Protein AF-A0A8B2YVX2-F1 (afdb_monomer_lite)

Organism: Bacteroides uniformis (NCBI:txid820)

Structure (mmCIF, N/CA/C/O backbone):
data_AF-A0A8B2YVX2-F1
#
_entry.id   AF-A0A8B2YVX2-F1
#
loop_
_atom_site.group_PDB
_atom_site.id
_atom_site.type_symbol
_atom_site.label_atom_id
_atom_site.label_alt_id
_atom_site.label_comp_id
_atom_site.label_asym_id
_atom_site.label_entity_id
_atom_site.label_seq_id
_atom_site.pdbx_PDB_ins_code
_atom_site.Cartn_x
_atom_site.Cartn_y
_atom_site.Cartn_z
_atom_site.occupancy
_atom_site.B_iso_or_equiv
_atom_site.auth_seq_id
_atom_site.auth_comp_id
_atom_site.auth_asym_id
_atom_site.auth_atom_id
_atom_site.pdbx_PDB_model_num
ATOM 1 N N . SER A 1 1 ? 2.401 5.104 -3.592 1.00 94.62 1 SER A N 1
ATOM 2 C CA . SER A 1 1 ? 2.484 5.106 -2.119 1.00 94.62 1 SER A CA 1
ATOM 3 C C . SER A 1 1 ? 1.117 5.117 -1.462 1.00 94.62 1 SER A C 1
ATOM 5 O O . SER A 1 1 ? 0.145 5.555 -2.074 1.00 94.62 1 SER A O 1
ATOM 7 N N . ALA A 1 2 ? 1.024 4.663 -0.217 1.00 94.94 2 ALA A N 1
ATOM 8 C CA . ALA A 1 2 ? -0.198 4.683 0.572 1.00 94.94 2 ALA A CA 1
ATOM 9 C C . ALA A 1 2 ? 0.094 4.821 2.075 1.00 94.94 2 ALA A C 1
ATOM 11 O O . ALA A 1 2 ? 1.188 4.497 2.520 1.00 94.94 2 ALA A O 1
ATOM 12 N N . ASP A 1 3 ? -0.878 5.310 2.841 1.00 94.19 3 ASP A N 1
ATOM 13 C CA . ASP A 1 3 ? -0.746 5.562 4.281 1.00 94.19 3 ASP A CA 1
ATOM 14 C C . ASP A 1 3 ? -2.041 5.191 5.018 1.00 94.19 3 ASP A C 1
ATOM 16 O O . ASP A 1 3 ? -3.136 5.654 4.658 1.00 94.19 3 ASP A O 1
ATOM 20 N N . ILE A 1 4 ? -1.923 4.309 6.014 1.00 93.88 4 ILE A N 1
ATOM 21 C CA . ILE A 1 4 ? -3.055 3.793 6.790 1.00 93.88 4 ILE A CA 1
ATOM 22 C C . ILE A 1 4 ? -3.574 4.890 7.724 1.00 93.88 4 ILE A C 1
ATOM 24 O O . ILE A 1 4 ? -2.886 5.372 8.621 1.00 93.88 4 ILE A O 1
ATOM 28 N N . VAL A 1 5 ? -4.841 5.264 7.548 1.00 91.56 5 VAL A N 1
ATOM 29 C CA . VAL A 1 5 ? -5.427 6.396 8.267 1.00 91.56 5 VAL A CA 1
ATOM 30 C C . VAL A 1 5 ? -5.664 6.029 9.727 1.00 91.56 5 VAL A C 1
ATOM 32 O O . VAL A 1 5 ? -6.432 5.119 10.024 1.00 91.56 5 VAL A O 1
ATOM 35 N N . SER A 1 6 ? -5.077 6.803 10.644 1.00 88.81 6 SER A N 1
ATOM 36 C CA . SER A 1 6 ? -5.226 6.600 12.093 1.00 88.81 6 SER A CA 1
ATOM 37 C C . SER A 1 6 ? -4.774 5.207 12.560 1.00 88.81 6 SER A C 1
ATOM 39 O O . SER A 1 6 ? -5.364 4.645 13.479 1.00 88.81 6 SER A O 1
ATOM 41 N N . SER A 1 7 ? -3.706 4.671 11.965 1.00 86.88 7 SER A N 1
ATOM 42 C CA . SER A 1 7 ? -3.047 3.414 12.358 1.00 86.88 7 SER A CA 1
ATOM 43 C C . SER A 1 7 ? -2.780 3.310 13.870 1.00 86.88 7 SER A C 1
ATOM 45 O O . SER A 1 7 ? -3.077 2.292 14.484 1.00 86.88 7 SER A O 1
ATOM 47 N N . THR A 1 8 ? -2.333 4.399 14.502 1.00 89.00 8 THR A N 1
ATOM 48 C CA . THR A 1 8 ? -2.037 4.483 15.946 1.00 89.00 8 THR A CA 1
ATOM 49 C C . THR A 1 8 ? -3.258 4.366 16.861 1.00 89.00 8 THR A C 1
ATOM 51 O O . THR A 1 8 ? -3.110 4.246 18.075 1.00 89.00 8 THR A O 1
ATOM 54 N N . SER A 1 9 ? -4.471 4.422 16.305 1.00 89.50 9 SER A N 1
ATOM 55 C CA . SER A 1 9 ? -5.713 4.213 17.058 1.00 89.50 9 SER A CA 1
ATOM 56 C C . SER A 1 9 ? -6.124 2.743 17.165 1.00 89.50 9 SER A C 1
ATOM 58 O O . SER A 1 9 ? -7.035 2.435 17.935 1.00 89.50 9 SER A O 1
ATOM 60 N N . LEU A 1 10 ? -5.466 1.859 16.408 1.00 90.62 10 LEU A N 1
ATOM 61 C CA . LEU A 1 10 ? -5.677 0.418 16.461 1.00 90.62 10 LEU A CA 1
ATOM 62 C C . LEU A 1 10 ? -5.016 -0.170 17.711 1.00 90.62 10 LEU A C 1
ATOM 64 O O . LEU A 1 10 ? -3.957 0.281 18.152 1.00 90.62 10 LEU A O 1
ATOM 68 N N . SER A 1 11 ? -5.627 -1.211 18.269 1.00 92.38 11 SER A N 1
ATOM 69 C CA . SER A 1 11 ? -4.977 -2.025 19.298 1.00 92.38 11 SER A CA 1
ATOM 70 C C . SER A 1 11 ? -3.761 -2.772 18.736 1.00 92.38 11 SER A C 1
ATOM 72 O O . SER A 1 11 ? -3.588 -2.910 17.520 1.00 92.38 11 SER A O 1
ATOM 74 N N . VAL A 1 12 ? -2.918 -3.296 19.629 1.00 92.56 12 VAL A N 1
ATOM 75 C CA . VAL A 1 12 ? -1.760 -4.122 19.249 1.00 92.56 12 VAL A CA 1
ATOM 76 C C . VAL A 1 12 ? -2.212 -5.336 18.427 1.00 92.56 12 VAL A C 1
ATOM 78 O O . VAL A 1 12 ? -1.686 -5.569 17.340 1.00 92.56 12 VAL A O 1
ATOM 81 N N . ASP A 1 13 ? -3.253 -6.041 18.878 1.00 94.00 13 ASP A N 1
ATOM 82 C CA . ASP A 1 13 ? -3.792 -7.218 18.186 1.00 94.00 13 ASP A CA 1
ATOM 83 C C . ASP A 1 13 ? -4.399 -6.876 16.817 1.00 94.00 13 ASP A C 1
ATOM 85 O O . ASP A 1 13 ? -4.251 -7.625 15.849 1.00 94.00 13 ASP A O 1
ATOM 89 N N . GLU A 1 14 ? -5.090 -5.740 16.693 1.00 94.44 14 GLU A N 1
ATOM 90 C CA . GLU A 1 14 ? -5.595 -5.254 15.401 1.00 94.44 14 GLU A CA 1
ATOM 91 C C . GLU A 1 14 ? -4.457 -4.880 14.454 1.00 94.44 14 GLU A C 1
ATOM 93 O O . GLU A 1 14 ? -4.517 -5.226 13.277 1.00 94.44 14 GLU A O 1
ATOM 98 N N . THR A 1 15 ? -3.402 -4.246 14.964 1.00 93.62 15 THR A N 1
ATOM 99 C CA . THR A 1 15 ? -2.220 -3.874 14.175 1.00 93.62 15 THR A CA 1
ATOM 100 C C . THR A 1 15 ? -1.513 -5.112 13.622 1.00 93.62 15 THR A C 1
ATOM 102 O O . THR A 1 15 ? -1.212 -5.170 12.428 1.00 93.62 15 THR A O 1
ATOM 105 N N . ILE A 1 16 ? -1.302 -6.135 14.458 1.00 94.25 16 ILE A N 1
ATOM 106 C CA . ILE A 1 16 ? -0.678 -7.402 14.048 1.00 94.25 16 ILE A CA 1
ATOM 107 C C . ILE A 1 16 ? -1.534 -8.109 12.991 1.00 94.25 16 ILE A C 1
ATOM 109 O O . ILE A 1 16 ? -1.019 -8.497 11.941 1.00 94.25 16 ILE A O 1
ATOM 113 N N . ARG A 1 17 ? -2.849 -8.229 13.219 1.00 96.19 17 ARG A N 1
ATOM 114 C CA . ARG A 1 17 ? -3.771 -8.869 12.264 1.00 96.19 17 ARG A CA 1
ATOM 115 C C . ARG A 1 17 ? -3.874 -8.107 10.944 1.00 96.19 17 ARG A C 1
ATOM 117 O O . ARG A 1 17 ? -3.948 -8.730 9.886 1.00 96.19 17 ARG A O 1
ATOM 124 N N . LEU A 1 18 ? -3.868 -6.773 10.984 1.00 95.50 18 LEU A N 1
ATOM 125 C CA . LEU A 1 18 ? -3.887 -5.949 9.777 1.00 95.50 18 LEU A CA 1
ATOM 126 C C . LEU A 1 18 ? -2.605 -6.146 8.963 1.00 95.50 18 LEU A C 1
ATOM 128 O O . LEU A 1 18 ? -2.688 -6.352 7.754 1.00 95.50 18 LEU A O 1
ATOM 132 N N . LYS A 1 19 ? -1.440 -6.159 9.621 1.00 95.38 19 LYS A N 1
ATOM 133 C CA . LYS A 1 19 ? -0.154 -6.448 8.975 1.00 95.38 19 LYS A CA 1
ATOM 134 C C . LYS A 1 19 ? -0.162 -7.818 8.290 1.00 95.38 19 LYS A C 1
ATOM 136 O O . LYS A 1 19 ? 0.101 -7.892 7.094 1.00 95.38 19 LYS A O 1
ATOM 141 N N . GLN A 1 20 ? -0.564 -8.873 9.000 1.00 96.00 20 GLN A N 1
ATOM 142 C CA . GLN A 1 20 ? -0.670 -10.227 8.435 1.00 96.00 20 GLN A CA 1
ATOM 143 C C . GLN A 1 20 ? -1.617 -10.280 7.227 1.00 96.00 20 GLN A C 1
ATOM 145 O O . GLN A 1 20 ? -1.332 -10.937 6.227 1.00 96.00 20 GLN A O 1
ATOM 150 N N . ARG A 1 21 ? -2.741 -9.555 7.285 1.00 96.75 21 ARG A N 1
ATOM 151 C CA . ARG A 1 21 ? -3.693 -9.464 6.170 1.00 96.75 21 ARG A CA 1
ATOM 152 C C . ARG A 1 21 ? -3.098 -8.752 4.951 1.00 96.75 21 ARG A C 1
ATOM 154 O O . ARG A 1 21 ? -3.365 -9.168 3.824 1.00 96.75 21 ARG A O 1
ATOM 161 N N . ILE A 1 22 ? -2.312 -7.696 5.159 1.00 97.06 22 ILE A N 1
ATOM 162 C CA . ILE A 1 22 ? -1.608 -6.979 4.085 1.00 97.06 22 ILE A CA 1
ATOM 163 C C . ILE A 1 22 ? -0.533 -7.877 3.461 1.00 97.06 22 ILE A C 1
ATOM 165 O O . ILE A 1 22 ? -0.466 -7.971 2.238 1.00 97.06 22 ILE A O 1
ATOM 169 N N . GLU A 1 23 ? 0.250 -8.589 4.272 1.00 96.50 23 GLU A N 1
ATOM 170 C CA . GLU A 1 23 ? 1.270 -9.537 3.801 1.00 96.50 23 GLU A CA 1
ATOM 171 C C . GLU A 1 23 ? 0.649 -10.672 2.973 1.00 96.50 23 GLU A C 1
ATOM 173 O O . GLU A 1 23 ? 1.109 -10.957 1.864 1.00 96.50 23 GLU A O 1
ATOM 178 N N . ALA A 1 24 ? -0.456 -11.258 3.448 1.00 97.81 24 ALA A N 1
ATOM 179 C CA . ALA A 1 24 ? -1.204 -12.269 2.703 1.00 97.81 24 ALA A CA 1
ATOM 180 C C . ALA A 1 24 ? -1.748 -11.723 1.371 1.00 97.81 24 ALA A C 1
ATOM 182 O O . ALA A 1 24 ? -1.694 -12.406 0.345 1.00 97.81 24 ALA A O 1
ATOM 183 N N . LEU A 1 25 ? -2.233 -10.475 1.359 1.00 98.12 25 LEU A N 1
ATOM 184 C CA . LEU A 1 25 ? -2.662 -9.821 0.126 1.00 98.12 25 LEU A CA 1
ATOM 185 C C . LEU A 1 25 ? -1.490 -9.620 -0.842 1.00 98.12 25 LEU A C 1
ATOM 187 O O . LEU A 1 25 ? -1.648 -9.868 -2.035 1.00 98.12 25 LEU A O 1
ATOM 191 N N . PHE A 1 26 ? -0.330 -9.172 -0.361 1.00 97.62 26 PHE A N 1
ATOM 192 C CA . PHE A 1 26 ? 0.842 -8.968 -1.211 1.00 97.62 26 PHE A CA 1
ATOM 193 C C . PHE A 1 26 ? 1.331 -10.274 -1.829 1.00 97.62 26 PHE A C 1
ATOM 195 O O . PHE A 1 26 ? 1.626 -10.286 -3.023 1.00 97.62 26 PHE A O 1
ATOM 202 N N . ALA A 1 27 ? 1.334 -11.375 -1.074 1.00 97.62 27 ALA A N 1
ATOM 203 C CA . ALA A 1 27 ? 1.642 -12.697 -1.614 1.00 97.62 27 ALA A CA 1
ATOM 204 C C . ALA A 1 27 ? 0.658 -13.096 -2.729 1.00 97.62 27 ALA A C 1
ATOM 206 O O . ALA A 1 27 ? 1.081 -13.479 -3.819 1.00 97.62 27 ALA A O 1
ATOM 207 N N . LEU A 1 28 ? -0.650 -12.915 -2.509 1.00 98.00 28 LEU A N 1
ATOM 208 C CA . LEU A 1 28 ? -1.677 -13.204 -3.516 1.00 98.00 28 LEU A CA 1
ATOM 209 C C . LEU A 1 28 ? -1.517 -12.343 -4.780 1.00 98.00 28 LEU A C 1
ATOM 211 O O . LEU A 1 28 ? -1.633 -12.839 -5.904 1.00 98.00 28 LEU A O 1
ATOM 215 N N . LEU A 1 29 ? -1.256 -11.045 -4.603 1.00 97.62 29 LEU A N 1
ATOM 216 C CA . LEU A 1 29 ? -1.015 -10.123 -5.708 1.00 97.62 29 LEU A CA 1
ATOM 217 C C . LEU A 1 29 ? 0.248 -10.504 -6.477 1.00 97.62 29 LEU A C 1
ATOM 219 O O . LEU A 1 29 ? 0.204 -10.485 -7.701 1.00 97.62 29 LEU A O 1
ATOM 223 N N . LYS A 1 30 ? 1.320 -10.919 -5.793 1.00 96.56 30 LYS A N 1
ATOM 224 C CA . LYS A 1 30 ? 2.557 -11.394 -6.425 1.00 96.56 30 LYS A CA 1
ATOM 225 C C . LYS A 1 30 ? 2.327 -12.639 -7.278 1.00 96.56 30 LYS A C 1
ATOM 227 O O . LYS A 1 30 ? 2.845 -12.718 -8.387 1.00 96.56 30 LYS A O 1
ATOM 232 N N . THR A 1 31 ? 1.527 -13.590 -6.794 1.00 97.19 31 THR A N 1
ATOM 233 C CA . THR A 1 31 ? 1.170 -14.793 -7.563 1.00 97.19 31 THR A CA 1
ATOM 234 C C . THR A 1 31 ? 0.384 -14.445 -8.827 1.00 97.19 31 THR A C 1
ATOM 236 O O . THR A 1 31 ? 0.622 -15.031 -9.879 1.00 97.19 31 THR A O 1
ATOM 239 N N . LYS A 1 32 ? -0.554 -13.492 -8.744 1.00 96.75 32 LYS A N 1
ATOM 240 C CA . LYS A 1 32 ? -1.411 -13.107 -9.877 1.00 96.75 32 LYS A CA 1
ATOM 241 C C . LYS A 1 32 ? -0.744 -12.128 -10.849 1.00 96.75 32 LYS A C 1
ATOM 243 O O . LYS A 1 32 ? -1.053 -12.144 -12.037 1.00 96.75 32 LYS A O 1
ATOM 248 N N . TYR A 1 33 ? 0.137 -11.276 -10.340 1.00 96.62 33 TYR A N 1
ATOM 249 C CA . TYR A 1 33 ? 0.857 -10.241 -11.072 1.00 96.62 33 TYR A CA 1
ATOM 250 C C . TYR A 1 33 ? 2.348 -10.369 -10.724 1.00 96.62 33 TYR A C 1
ATOM 252 O O . TYR A 1 33 ? 2.806 -9.769 -9.751 1.00 96.62 33 TYR A O 1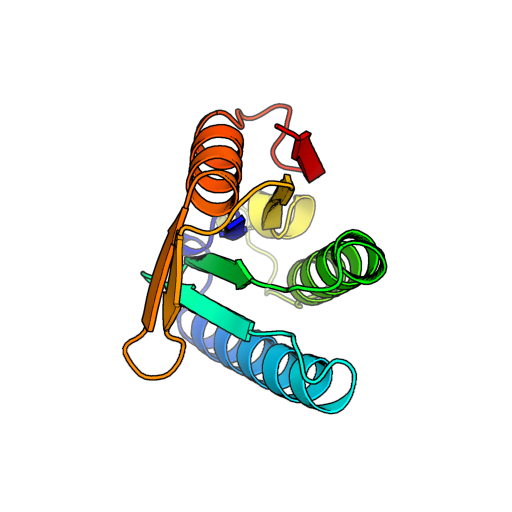
ATOM 260 N N . PRO A 1 34 ? 3.118 -11.171 -11.482 1.00 94.50 34 PRO A N 1
ATOM 261 C CA . PRO A 1 34 ? 4.517 -11.453 -11.156 1.00 94.50 34 PRO A CA 1
ATOM 262 C C . PRO A 1 34 ? 5.424 -10.217 -11.098 1.00 94.50 34 PRO A C 1
ATOM 264 O O . PRO A 1 34 ? 6.458 -10.261 -10.437 1.00 94.50 34 PRO A O 1
ATOM 267 N N . ASP A 1 35 ? 5.050 -9.105 -11.735 1.00 94.62 35 ASP A N 1
ATOM 268 C CA . ASP A 1 35 ? 5.770 -7.825 -11.694 1.00 94.62 35 ASP A CA 1
ATOM 269 C C . ASP A 1 35 ? 5.386 -6.935 -10.497 1.00 94.62 35 ASP A C 1
ATOM 271 O O . ASP A 1 35 ? 5.981 -5.876 -10.306 1.00 94.62 35 ASP A O 1
ATOM 275 N N . PHE A 1 36 ? 4.417 -7.350 -9.676 1.00 96.88 36 PHE A N 1
ATOM 276 C CA . PHE A 1 36 ? 4.051 -6.646 -8.453 1.00 96.88 36 PHE A CA 1
ATOM 277 C C . PHE A 1 36 ? 5.116 -6.804 -7.373 1.00 96.88 36 PHE A C 1
ATOM 279 O O . PHE A 1 36 ? 5.590 -7.907 -7.093 1.00 96.88 36 PHE A O 1
ATOM 286 N N . TYR A 1 37 ? 5.438 -5.696 -6.713 1.00 96.56 37 TYR A N 1
ATOM 287 C CA . TYR A 1 37 ? 6.174 -5.680 -5.459 1.00 96.56 37 TYR A CA 1
ATOM 288 C C . TYR A 1 37 ? 5.517 -4.686 -4.512 1.00 96.56 37 TYR A C 1
ATOM 290 O O . TYR A 1 37 ? 5.195 -3.566 -4.903 1.00 96.56 37 TYR A O 1
ATOM 298 N N . GLY A 1 38 ? 5.324 -5.096 -3.263 1.00 95.94 38 GLY A N 1
ATOM 299 C CA . GLY A 1 38 ? 4.731 -4.279 -2.214 1.00 95.94 38 GLY A CA 1
ATOM 300 C C . GLY A 1 38 ? 5.502 -4.446 -0.915 1.00 95.94 38 GLY A C 1
ATOM 301 O O . GLY A 1 38 ? 5.973 -5.540 -0.608 1.00 95.94 38 GLY A O 1
ATOM 302 N N . ARG A 1 39 ? 5.635 -3.363 -0.152 1.00 94.62 39 ARG A N 1
ATOM 303 C CA . ARG A 1 39 ? 6.258 -3.365 1.173 1.00 94.62 39 ARG A CA 1
ATOM 304 C C . ARG A 1 39 ? 5.543 -2.406 2.109 1.00 94.62 39 ARG A C 1
ATOM 306 O O . ARG A 1 39 ? 5.035 -1.371 1.681 1.00 94.62 39 ARG A O 1
ATOM 313 N N . GLN A 1 40 ? 5.549 -2.747 3.390 1.00 93.81 40 GLN A N 1
ATOM 314 C CA . GLN A 1 40 ? 5.107 -1.865 4.461 1.00 93.81 40 GLN A CA 1
ATOM 315 C C . GLN A 1 40 ? 6.336 -1.308 5.185 1.00 93.81 40 GLN A C 1
ATOM 317 O O . GLN A 1 40 ? 7.251 -2.050 5.538 1.00 93.81 40 GLN A O 1
ATOM 322 N N . ILE A 1 41 ? 6.364 0.003 5.391 1.00 90.19 41 ILE A N 1
ATOM 323 C CA . ILE A 1 41 ? 7.471 0.773 5.956 1.00 90.19 41 ILE A CA 1
ATOM 324 C C . ILE A 1 41 ? 6.940 1.516 7.178 1.00 90.19 41 ILE A C 1
ATOM 326 O O . ILE A 1 41 ? 5.843 2.062 7.142 1.00 90.19 41 ILE A O 1
ATOM 330 N N . LYS A 1 42 ? 7.709 1.544 8.272 1.00 83.81 42 LYS A N 1
ATOM 331 C CA . LYS A 1 42 ? 7.378 2.293 9.506 1.00 83.81 42 LYS A CA 1
ATOM 332 C C . LYS A 1 42 ? 6.009 1.966 10.142 1.00 83.81 42 LYS A C 1
ATOM 334 O O . LYS A 1 42 ? 5.593 2.651 11.064 1.00 83.81 42 LYS A O 1
ATOM 339 N N . GLY A 1 43 ? 5.357 0.878 9.728 1.00 82.00 43 GLY A N 1
ATOM 340 C CA . GLY A 1 43 ? 4.144 0.337 10.350 1.00 82.00 43 GLY A CA 1
ATOM 341 C C . GLY A 1 43 ? 2.826 0.757 9.696 1.00 82.00 43 GLY A C 1
ATOM 342 O O . GLY A 1 43 ? 1.873 -0.012 9.745 1.00 82.00 43 GLY A O 1
ATOM 343 N N . ASP A 1 44 ? 2.752 1.899 9.022 1.00 89.19 44 ASP A N 1
ATOM 344 C CA . ASP A 1 44 ? 1.516 2.410 8.406 1.00 89.19 44 ASP A CA 1
ATOM 345 C C . ASP A 1 44 ? 1.675 2.885 6.962 1.00 89.19 44 ASP A C 1
ATOM 347 O O . ASP A 1 44 ? 0.687 2.956 6.226 1.00 89.19 44 ASP A O 1
ATOM 351 N N . TYR A 1 45 ? 2.909 3.127 6.535 1.00 94.38 45 TYR A N 1
ATOM 352 C CA . TYR A 1 45 ? 3.220 3.516 5.175 1.00 94.38 45 TYR A CA 1
ATOM 353 C C . TYR A 1 45 ? 3.406 2.286 4.287 1.00 94.38 45 TYR A C 1
ATOM 355 O O . TYR A 1 45 ? 4.056 1.310 4.660 1.00 94.38 45 TYR A O 1
ATOM 363 N N . ILE A 1 46 ? 2.839 2.320 3.090 1.00 95.81 46 ILE A N 1
ATOM 364 C CA . ILE A 1 46 ? 2.909 1.242 2.109 1.00 95.81 46 ILE A CA 1
ATOM 365 C C . ILE A 1 46 ? 3.468 1.798 0.806 1.00 95.81 46 ILE A C 1
ATOM 367 O O . ILE A 1 46 ? 2.993 2.800 0.266 1.00 95.81 46 ILE A O 1
ATOM 371 N N . GLU A 1 47 ? 4.435 1.087 0.244 1.00 96.19 47 GLU A N 1
ATOM 372 C CA . GLU A 1 47 ? 4.930 1.336 -1.101 1.00 96.19 47 GLU A CA 1
ATOM 373 C C . GLU A 1 47 ? 4.690 0.119 -1.972 1.00 96.19 47 GLU A C 1
ATOM 375 O O . GLU A 1 47 ? 4.834 -1.023 -1.533 1.00 96.19 47 GLU A O 1
ATOM 380 N N . CYS A 1 48 ? 4.335 0.369 -3.225 1.00 96.25 48 CYS A N 1
ATOM 381 C CA . CYS A 1 48 ? 4.236 -0.666 -4.235 1.00 96.25 48 CYS A CA 1
ATOM 382 C C . CYS A 1 48 ? 4.849 -0.154 -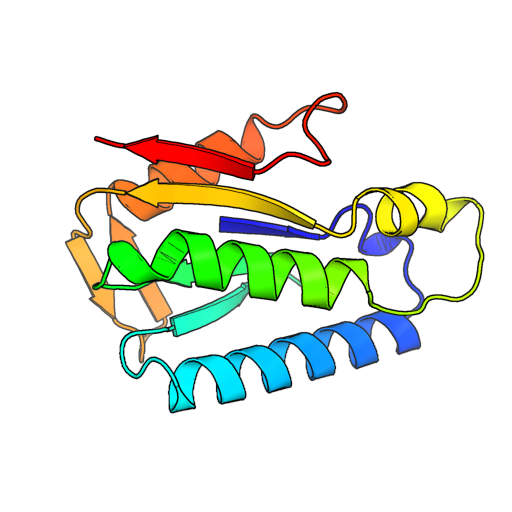5.534 1.00 96.25 48 CYS A C 1
ATOM 384 O O . CYS A 1 48 ? 4.717 1.032 -5.845 1.00 96.25 48 CYS A O 1
ATOM 386 N N . VAL A 1 49 ? 5.470 -1.053 -6.290 1.00 95.62 49 VAL A N 1
ATOM 387 C CA . VAL A 1 49 ? 6.025 -0.784 -7.616 1.00 95.62 49 VAL A CA 1
ATOM 388 C C . VAL A 1 49 ? 5.599 -1.888 -8.578 1.00 95.62 49 VAL A C 1
ATOM 390 O O . VAL A 1 49 ? 5.469 -3.053 -8.197 1.00 95.62 49 VAL A O 1
ATOM 393 N N . MET A 1 50 ? 5.330 -1.488 -9.818 1.00 94.81 50 MET A N 1
ATOM 394 C CA . MET A 1 50 ? 4.928 -2.356 -10.920 1.00 94.81 50 MET A CA 1
ATOM 395 C C . MET A 1 50 ? 5.432 -1.782 -12.233 1.00 94.81 50 MET A C 1
ATOM 397 O O . MET A 1 50 ? 5.514 -0.562 -12.375 1.00 94.81 50 MET A O 1
ATOM 401 N N . GLN A 1 51 ? 5.706 -2.655 -13.199 1.00 91.50 51 GLN A N 1
ATOM 402 C CA . GLN A 1 51 ? 6.070 -2.233 -14.551 1.00 91.50 51 GLN A CA 1
ATOM 403 C C . GLN A 1 51 ? 4.824 -2.078 -15.429 1.00 91.50 51 GLN A C 1
ATOM 405 O O . GLN A 1 51 ? 4.728 -1.145 -16.224 1.00 91.50 51 GLN A O 1
ATOM 410 N N . ASN A 1 52 ? 3.833 -2.960 -15.266 1.00 92.38 52 ASN A N 1
ATOM 411 C CA . ASN A 1 52 ? 2.612 -2.907 -16.055 1.00 92.38 52 ASN A CA 1
ATOM 412 C C . ASN A 1 52 ? 1.597 -1.905 -15.478 1.00 92.38 52 ASN A C 1
ATOM 414 O O . ASN A 1 52 ? 0.774 -2.236 -14.617 1.00 92.38 52 ASN A O 1
ATOM 418 N N . VAL A 1 53 ? 1.614 -0.688 -16.025 1.00 90.00 53 VAL A N 1
ATOM 419 C CA . VAL A 1 53 ? 0.729 0.424 -15.637 1.00 90.00 53 VAL A CA 1
ATOM 420 C C . VAL A 1 53 ? -0.761 0.062 -15.735 1.00 90.00 53 VAL A C 1
ATOM 422 O O . VAL A 1 53 ? -1.548 0.490 -14.888 1.00 90.00 53 VAL A O 1
ATOM 425 N N . SER A 1 54 ? -1.167 -0.779 -16.695 1.00 91.62 54 SER A N 1
ATOM 426 C CA . SER A 1 54 ? -2.577 -1.149 -16.902 1.00 91.62 54 SER A CA 1
ATOM 427 C C . SER A 1 54 ? -3.202 -1.861 -15.696 1.00 91.62 54 SER A C 1
ATOM 429 O O . SER A 1 54 ? -4.418 -1.801 -15.507 1.00 91.62 54 SER A O 1
ATOM 431 N N . ASN A 1 55 ? -2.391 -2.505 -14.849 1.00 93.81 55 ASN A N 1
ATOM 432 C CA . ASN A 1 55 ? -2.868 -3.208 -13.655 1.00 93.81 55 ASN A CA 1
ATOM 433 C C . ASN A 1 55 ? -2.838 -2.350 -12.382 1.00 93.81 55 ASN A C 1
ATOM 435 O O . ASN A 1 55 ? -3.493 -2.703 -11.396 1.00 93.81 55 ASN A O 1
ATOM 439 N N . VAL A 1 56 ? -2.128 -1.218 -12.391 1.00 93.19 56 VAL A N 1
ATOM 440 C CA . VAL A 1 56 ? -1.821 -0.440 -11.181 1.00 93.19 56 VAL A CA 1
ATOM 441 C C . VAL A 1 56 ? -3.088 0.081 -10.506 1.00 93.19 56 VAL A C 1
ATOM 443 O O . VAL A 1 56 ? -3.252 -0.077 -9.297 1.00 93.19 56 VAL A O 1
ATOM 446 N N . PHE A 1 57 ? -4.035 0.624 -11.275 1.00 94.06 57 PHE A N 1
ATOM 447 C CA . PHE A 1 57 ? -5.293 1.130 -10.716 1.00 94.06 57 PHE A CA 1
ATOM 448 C C . PHE A 1 57 ? -6.140 0.015 -10.086 1.00 94.06 57 PHE A C 1
ATOM 450 O O . PHE A 1 57 ? -6.661 0.167 -8.980 1.00 94.06 57 PHE A O 1
ATOM 457 N N . ARG A 1 58 ? -6.226 -1.147 -10.748 1.00 95.12 58 ARG A N 1
ATOM 458 C CA . ARG A 1 58 ? -6.946 -2.316 -10.221 1.00 95.12 58 ARG A CA 1
ATOM 459 C C . ARG A 1 58 ? -6.336 -2.786 -8.903 1.00 95.12 58 ARG A C 1
ATOM 461 O O . ARG A 1 58 ? -7.066 -3.048 -7.952 1.00 95.12 58 ARG A O 1
ATOM 468 N N . ILE A 1 59 ? -5.014 -2.890 -8.843 1.00 96.12 59 ILE A N 1
ATOM 469 C CA . ILE A 1 59 ? -4.307 -3.346 -7.644 1.00 96.12 59 ILE A CA 1
ATOM 470 C C . ILE A 1 59 ? -4.453 -2.337 -6.509 1.00 96.12 59 ILE A C 1
ATOM 472 O O . ILE A 1 59 ? -4.723 -2.732 -5.375 1.00 96.12 59 ILE A O 1
ATOM 476 N N . ALA A 1 60 ? -4.389 -1.042 -6.816 1.00 95.50 60 ALA A N 1
ATOM 477 C CA . ALA A 1 60 ? -4.628 0.003 -5.835 1.00 95.50 60 ALA A CA 1
ATOM 478 C C . ALA A 1 60 ? -6.033 -0.092 -5.214 1.00 95.50 60 ALA A C 1
ATOM 480 O O . ALA A 1 60 ? -6.167 -0.021 -3.993 1.00 95.50 60 ALA A O 1
ATOM 481 N N . LEU A 1 61 ? -7.072 -0.339 -6.022 1.00 95.50 61 LEU A N 1
ATOM 482 C CA . LEU A 1 61 ? -8.431 -0.568 -5.518 1.00 95.50 61 LEU A CA 1
ATOM 483 C C . LEU A 1 61 ? -8.532 -1.824 -4.649 1.00 95.50 61 LEU A C 1
ATOM 485 O O . LEU A 1 61 ? -9.179 -1.790 -3.605 1.00 95.50 61 LEU A O 1
ATOM 489 N N . VAL A 1 62 ? -7.877 -2.920 -5.041 1.00 96.88 62 VAL A N 1
ATOM 490 C CA . VAL A 1 62 ? -7.855 -4.156 -4.245 1.00 96.88 62 VAL A CA 1
ATOM 491 C C . VAL A 1 62 ? -7.210 -3.918 -2.875 1.00 96.88 62 VAL A C 1
ATOM 493 O O . VAL A 1 62 ? -7.786 -4.311 -1.860 1.00 96.88 62 VAL A O 1
ATOM 496 N N . ILE A 1 63 ? -6.061 -3.233 -2.826 1.00 96.25 63 ILE A N 1
ATOM 497 C CA . ILE A 1 63 ? -5.384 -2.874 -1.568 1.00 96.25 63 ILE A CA 1
ATOM 498 C C . ILE A 1 63 ? -6.289 -1.981 -0.717 1.00 96.25 63 ILE A C 1
ATOM 500 O O . ILE A 1 63 ? -6.521 -2.283 0.458 1.00 96.25 63 ILE A O 1
ATOM 504 N N . LYS A 1 64 ? -6.861 -0.930 -1.320 1.00 94.81 64 LYS A N 1
ATOM 505 C CA . LYS A 1 64 ? -7.777 -0.011 -0.637 1.00 94.81 64 LYS A CA 1
ATOM 506 C C . LYS A 1 64 ? -8.952 -0.758 -0.012 1.00 94.81 64 LYS A C 1
ATOM 508 O O . LYS A 1 64 ? -9.211 -0.590 1.177 1.00 94.81 64 LYS A O 1
ATOM 513 N N . SER A 1 65 ? -9.624 -1.613 -0.781 1.00 95.00 65 SER A N 1
ATOM 514 C CA . SER A 1 65 ? -10.771 -2.394 -0.313 1.00 95.00 65 SER A CA 1
ATOM 515 C C . SER A 1 65 ? -10.392 -3.420 0.755 1.00 95.00 65 SER A C 1
ATOM 517 O O . SER A 1 65 ? -11.150 -3.615 1.706 1.00 95.00 65 SER A O 1
ATOM 519 N N . CYS A 1 66 ? -9.223 -4.057 0.653 1.00 95.94 66 CYS A N 1
ATOM 520 C CA . CYS A 1 66 ? -8.764 -5.022 1.653 1.00 95.94 66 CYS A CA 1
ATOM 521 C C . CYS A 1 66 ? -8.566 -4.371 3.028 1.00 95.94 66 CYS A C 1
ATOM 523 O O . CYS A 1 66 ? -9.054 -4.895 4.027 1.00 95.94 66 CYS A O 1
ATOM 525 N N . ILE A 1 67 ? -7.909 -3.210 3.067 1.00 94.50 67 ILE A N 1
ATOM 526 C CA . ILE A 1 67 ? -7.621 -2.492 4.315 1.00 94.50 67 ILE A CA 1
ATOM 527 C C . ILE A 1 67 ? -8.891 -1.843 4.867 1.00 94.50 67 ILE A C 1
ATOM 529 O O . ILE A 1 67 ? -9.182 -1.952 6.053 1.00 94.50 67 ILE A O 1
ATOM 533 N N . LYS A 1 68 ? -9.706 -1.233 4.001 1.00 92.88 68 LYS A N 1
ATOM 534 C CA . LYS A 1 68 ? -10.980 -0.609 4.382 1.00 92.88 68 LYS A CA 1
ATOM 535 C C . LYS A 1 68 ? -12.007 -1.608 4.936 1.00 92.88 68 LYS A C 1
ATOM 537 O O . LYS A 1 68 ? -12.826 -1.227 5.764 1.00 92.88 68 LYS A O 1
ATOM 542 N N . SER A 1 69 ? -11.982 -2.862 4.484 1.00 94.25 69 SER A N 1
ATOM 543 C CA . SER A 1 69 ? -12.857 -3.934 4.989 1.00 94.25 69 SER A CA 1
ATOM 544 C C . SER A 1 69 ? -12.279 -4.677 6.197 1.00 94.25 69 SER A C 1
ATOM 546 O O . SER A 1 69 ? -12.806 -5.721 6.589 1.00 94.25 69 SER A O 1
ATOM 548 N N . PHE A 1 70 ? -11.179 -4.194 6.779 1.00 94.56 70 PHE A N 1
ATOM 549 C CA . PHE A 1 70 ? -10.620 -4.792 7.981 1.00 94.56 70 PHE A CA 1
ATOM 550 C C . PHE A 1 70 ? -11.548 -4.542 9.181 1.00 94.56 70 PHE A C 1
ATOM 552 O O . PHE A 1 70 ? -11.825 -3.382 9.500 1.00 94.56 70 PHE A O 1
ATOM 559 N N . PRO A 1 71 ? -12.049 -5.602 9.843 1.00 91.44 71 PRO A N 1
ATOM 560 C CA . PRO A 1 71 ? -12.914 -5.441 10.998 1.00 91.44 71 PRO A CA 1
ATOM 561 C C . PRO A 1 71 ? -12.089 -4.953 12.188 1.00 91.44 71 PRO A C 1
ATOM 563 O O . PRO A 1 71 ? -11.061 -5.540 12.524 1.00 91.44 71 PRO A O 1
ATOM 566 N N . ILE A 1 72 ? -12.572 -3.902 12.841 1.00 89.81 72 ILE A N 1
ATOM 567 C CA . ILE A 1 72 ? -12.010 -3.409 14.096 1.00 89.81 72 ILE A CA 1
ATOM 568 C C . ILE A 1 72 ? -13.111 -3.310 15.142 1.00 89.81 72 ILE A C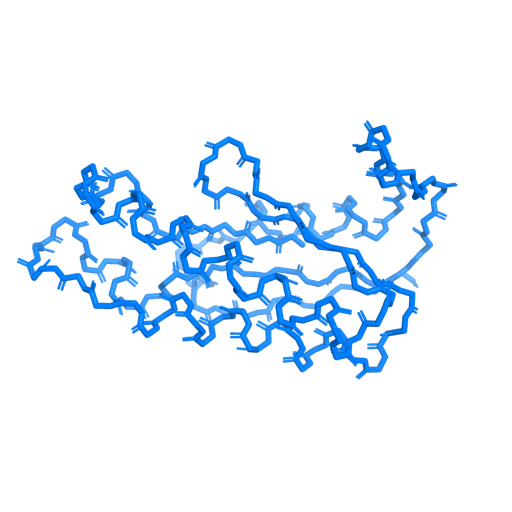 1
ATOM 570 O O . ILE A 1 72 ? -14.286 -3.137 14.807 1.00 89.81 72 ILE A O 1
ATOM 574 N N . THR A 1 73 ? -12.721 -3.373 16.406 1.00 86.38 73 THR A N 1
ATOM 575 C CA . THR A 1 73 ? -13.635 -3.123 17.518 1.00 86.38 73 THR A CA 1
ATOM 576 C C . THR A 1 73 ? -14.055 -1.656 17.488 1.00 86.38 73 THR A C 1
ATOM 578 O O . THR A 1 73 ? -13.210 -0.768 17.350 1.00 86.38 73 THR A O 1
ATOM 581 N N . GLU A 1 74 ? -15.356 -1.371 17.591 1.00 77.56 74 GLU A N 1
ATOM 582 C CA . GLU A 1 74 ? -15.829 0.011 17.558 1.00 77.56 74 GLU A CA 1
ATOM 583 C C . GLU A 1 74 ? -15.220 0.835 18.695 1.00 77.56 74 GLU A C 1
ATOM 585 O O . GLU A 1 74 ? -15.391 0.559 19.881 1.00 77.56 74 GLU A O 1
ATOM 590 N N . ASN A 1 75 ? -14.503 1.889 18.316 1.00 78.31 75 ASN A N 1
ATOM 591 C CA . ASN A 1 75 ? -13.917 2.844 19.239 1.00 78.31 75 ASN A CA 1
ATOM 592 C C . ASN A 1 75 ? -13.965 4.232 18.599 1.00 78.31 75 ASN A C 1
ATOM 594 O O . ASN A 1 75 ? -13.588 4.407 17.439 1.00 78.31 75 ASN A O 1
ATOM 598 N N . ARG A 1 76 ? -14.371 5.253 19.369 1.00 77.06 76 ARG A N 1
ATOM 599 C CA . ARG A 1 76 ? -14.392 6.654 18.910 1.00 77.06 76 ARG A CA 1
ATOM 600 C C . ARG A 1 76 ? -13.047 7.098 18.323 1.00 77.06 76 ARG A C 1
ATOM 602 O O . ARG A 1 76 ? -13.044 7.863 17.362 1.00 77.06 76 ARG A O 1
ATOM 609 N N . LYS A 1 77 ? -11.924 6.599 18.857 1.00 76.88 77 LYS A N 1
ATOM 610 C CA . LYS A 1 77 ? -10.570 6.915 18.367 1.00 76.88 77 LYS A CA 1
ATOM 611 C C . LYS A 1 77 ? -10.285 6.340 16.973 1.00 76.88 77 LYS A C 1
ATOM 613 O O . LYS A 1 77 ? -9.542 6.957 16.219 1.00 76.88 77 LYS A O 1
ATOM 618 N N . ALA A 1 78 ? -10.918 5.223 16.613 1.00 82.94 78 ALA A N 1
ATOM 619 C CA . ALA A 1 78 ? -10.689 4.513 15.356 1.00 82.94 78 ALA A CA 1
ATOM 620 C C . ALA A 1 78 ? -11.742 4.809 14.271 1.00 82.94 78 ALA A C 1
ATOM 622 O O . ALA A 1 78 ? -11.685 4.258 13.171 1.00 82.94 78 ALA A O 1
ATOM 623 N N . LYS A 1 79 ? -12.664 5.749 14.527 1.00 87.75 79 LYS A N 1
ATOM 624 C CA . LYS A 1 79 ? -13.691 6.181 13.564 1.00 87.75 79 LYS A CA 1
ATOM 625 C C . LYS A 1 79 ? -13.091 6.632 12.227 1.00 87.75 79 LYS A C 1
ATOM 627 O O . LYS A 1 79 ? -13.646 6.351 11.174 1.00 87.75 79 LYS A O 1
ATOM 632 N N . SER A 1 80 ? -11.935 7.295 12.245 1.00 88.38 80 SER A N 1
ATOM 633 C CA . SER A 1 80 ? -11.242 7.714 11.018 1.00 88.38 80 SER A CA 1
ATOM 634 C C . SER A 1 80 ? -10.731 6.529 10.196 1.00 88.38 80 SER A C 1
ATOM 636 O O . SER A 1 80 ? -10.890 6.536 8.975 1.00 88.38 80 SER A O 1
ATOM 638 N N . PHE A 1 81 ? -10.176 5.499 10.844 1.00 91.06 81 PHE A N 1
ATOM 639 C CA . PHE A 1 81 ? -9.808 4.254 10.166 1.00 91.06 81 PHE A CA 1
ATOM 640 C C . PHE A 1 81 ? -11.058 3.588 9.584 1.00 91.06 81 PHE A C 1
ATOM 642 O O . PHE A 1 81 ? -11.093 3.273 8.399 1.00 91.06 81 PHE A O 1
ATOM 649 N N . GLN A 1 82 ? -12.134 3.475 10.367 1.00 89.00 82 GLN A N 1
ATOM 650 C CA . GLN A 1 82 ? -13.393 2.903 9.883 1.00 89.00 82 GLN A CA 1
ATOM 651 C C . GLN A 1 82 ? -13.981 3.671 8.709 1.00 89.00 82 GLN A C 1
ATOM 653 O O . GLN A 1 82 ? -14.570 3.040 7.845 1.00 89.00 82 GLN A O 1
ATOM 658 N N . THR A 1 83 ? -13.839 4.997 8.637 1.00 89.44 83 THR A N 1
ATOM 659 C CA . THR A 1 83 ? -14.359 5.804 7.523 1.00 89.44 83 THR A CA 1
ATOM 660 C C . THR A 1 83 ? -13.468 5.723 6.287 1.00 89.44 83 THR A C 1
ATOM 662 O O . THR A 1 83 ? -13.987 5.551 5.184 1.00 89.44 83 THR A O 1
ATOM 665 N N . TYR A 1 84 ? -12.147 5.798 6.439 1.00 90.88 84 TYR A N 1
ATOM 666 C CA . TYR A 1 84 ? -11.235 5.978 5.303 1.00 90.88 84 TYR A CA 1
ATOM 667 C C . TYR A 1 84 ? -10.362 4.753 5.010 1.00 90.88 84 TYR A C 1
ATOM 669 O O . TYR A 1 84 ? -10.116 4.449 3.843 1.00 90.88 84 TYR A O 1
ATOM 677 N N . GLY A 1 85 ? -9.926 4.035 6.045 1.00 92.75 85 GLY A N 1
ATOM 678 C CA . GLY A 1 85 ? -9.022 2.885 5.988 1.00 92.75 85 GLY A CA 1
ATOM 679 C C . GLY A 1 85 ? -7.608 3.282 5.576 1.00 92.75 85 GLY A C 1
ATOM 680 O O . GLY A 1 85 ? -6.686 3.285 6.387 1.00 92.75 85 GLY A O 1
ATOM 681 N N . ILE A 1 86 ? -7.448 3.655 4.308 1.00 93.62 86 ILE A N 1
ATOM 682 C CA . ILE A 1 86 ? -6.167 4.009 3.702 1.00 93.62 86 ILE A CA 1
ATOM 683 C C . ILE A 1 86 ? -6.327 5.118 2.655 1.00 93.62 86 ILE A C 1
ATOM 685 O O . ILE A 1 86 ? -7.257 5.107 1.831 1.00 93.62 86 ILE A O 1
ATOM 689 N N . ARG A 1 87 ? -5.377 6.057 2.668 1.00 93.75 87 ARG A N 1
ATOM 690 C CA . ARG A 1 87 ? -5.182 7.061 1.613 1.00 93.75 87 ARG A CA 1
ATOM 691 C C . ARG A 1 87 ? -4.070 6.612 0.672 1.00 93.75 87 ARG A C 1
ATOM 693 O O . ARG A 1 87 ? -3.106 5.987 1.106 1.00 93.75 87 ARG A O 1
ATOM 700 N N . MET A 1 88 ? -4.226 6.876 -0.623 1.00 95.25 88 MET A N 1
ATOM 701 C CA . MET A 1 88 ? -3.363 6.299 -1.656 1.00 95.25 88 MET A CA 1
ATOM 702 C C . MET A 1 88 ? -3.055 7.290 -2.770 1.00 95.25 88 MET A C 1
ATOM 704 O O . MET A 1 88 ? -3.946 7.997 -3.234 1.00 95.25 88 MET A O 1
ATOM 708 N N . ALA A 1 89 ? -1.822 7.255 -3.260 1.00 96.00 89 ALA A N 1
ATOM 709 C CA . ALA A 1 89 ? -1.387 7.968 -4.449 1.00 96.00 89 ALA A CA 1
ATOM 710 C C . ALA A 1 89 ? -0.643 7.024 -5.403 1.00 96.00 89 ALA A C 1
ATOM 712 O O . ALA A 1 89 ? 0.204 6.225 -4.986 1.00 96.00 89 ALA A O 1
ATOM 713 N N . ILE A 1 90 ? -0.949 7.139 -6.690 1.00 96.56 90 ILE A N 1
ATOM 714 C CA . ILE A 1 90 ? -0.312 6.417 -7.787 1.00 96.56 90 ILE A CA 1
ATOM 715 C C . ILE A 1 90 ? 0.554 7.415 -8.552 1.00 96.56 90 ILE A C 1
ATOM 717 O O . ILE A 1 90 ? 0.050 8.436 -9.008 1.00 96.56 90 ILE A O 1
ATOM 721 N N . GLY A 1 91 ? 1.842 7.117 -8.689 1.00 96.19 91 GLY A N 1
ATOM 722 C CA . GLY A 1 91 ? 2.738 7.829 -9.593 1.00 96.19 91 GLY A CA 1
ATOM 723 C C . GLY A 1 91 ? 2.990 6.962 -10.816 1.00 96.19 91 GLY A C 1
ATOM 724 O O . GLY A 1 91 ? 3.318 5.786 -10.666 1.00 96.19 91 GLY A O 1
ATOM 725 N N . ILE A 1 92 ? 2.815 7.523 -12.006 1.00 95.94 92 ILE A N 1
ATOM 726 C CA . ILE A 1 92 ? 3.138 6.885 -13.283 1.00 95.94 92 ILE A CA 1
ATOM 727 C C . ILE A 1 92 ? 4.251 7.713 -13.913 1.00 95.94 92 ILE A C 1
ATOM 729 O O . ILE A 1 92 ? 4.102 8.917 -14.094 1.00 95.94 92 ILE A O 1
ATOM 733 N N . GLY A 1 93 ? 5.372 7.071 -14.204 1.00 94.56 93 GLY A N 1
ATOM 734 C CA . GLY A 1 93 ? 6.559 7.737 -14.718 1.00 94.56 93 GLY A CA 1
ATOM 735 C C . GLY A 1 93 ? 7.773 6.831 -14.600 1.00 94.56 93 GLY A C 1
ATOM 736 O O . GLY A 1 93 ? 7.657 5.651 -14.252 1.00 94.56 93 GLY A O 1
ATOM 737 N N . ASN A 1 94 ? 8.947 7.390 -14.862 1.00 94.88 94 ASN A N 1
ATOM 738 C CA . ASN A 1 94 ? 10.172 6.607 -14.894 1.00 94.88 94 ASN A CA 1
ATOM 739 C C . ASN A 1 94 ? 10.630 6.189 -13.491 1.00 94.88 94 ASN A C 1
ATOM 741 O O . ASN A 1 94 ? 10.482 6.917 -12.503 1.00 94.88 94 ASN A O 1
ATOM 745 N N . MET A 1 95 ? 11.231 5.002 -13.425 1.00 95.12 95 MET A N 1
ATOM 746 C CA . MET A 1 95 ? 12.009 4.535 -12.283 1.00 95.12 95 MET A CA 1
ATOM 747 C C . MET A 1 95 ? 13.470 4.426 -12.702 1.00 95.12 95 MET A C 1
ATOM 749 O O . MET A 1 95 ? 13.770 3.859 -13.749 1.00 95.12 95 MET A O 1
ATOM 753 N N . ARG A 1 96 ? 14.377 4.975 -11.893 1.00 95.19 96 ARG A N 1
ATOM 754 C CA . ARG A 1 96 ? 15.8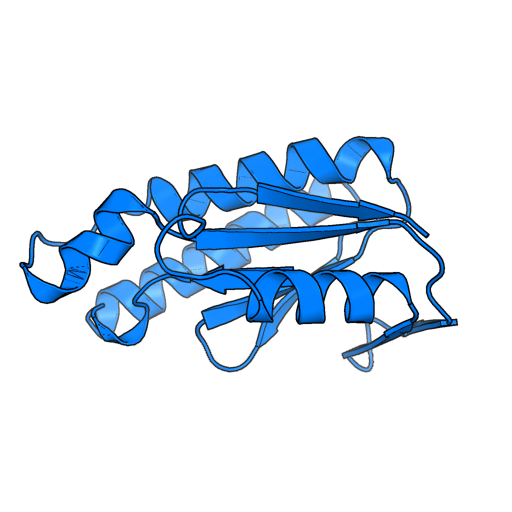20 4.915 -12.140 1.00 95.19 96 ARG A CA 1
ATOM 755 C C . ARG A 1 96 ? 16.408 3.603 -11.629 1.00 95.19 96 ARG A C 1
ATOM 757 O O . ARG A 1 96 ? 17.238 3.007 -12.306 1.00 95.19 96 ARG A O 1
ATOM 764 N N . ILE A 1 97 ? 15.987 3.169 -10.441 1.00 95.12 97 ILE A N 1
ATOM 765 C CA . ILE A 1 97 ? 16.429 1.928 -9.798 1.00 95.12 97 ILE A CA 1
ATOM 766 C C . ILE A 1 97 ? 15.205 1.220 -9.224 1.00 95.12 97 ILE A C 1
ATOM 768 O O . ILE A 1 97 ? 14.418 1.814 -8.486 1.00 95.12 97 ILE A O 1
ATOM 772 N N . VAL A 1 98 ? 15.064 -0.064 -9.546 1.00 94.50 98 VAL A N 1
ATOM 773 C CA . VAL A 1 98 ? 14.093 -0.967 -8.920 1.00 94.50 98 VAL A CA 1
ATOM 774 C C . VAL A 1 98 ? 14.836 -2.232 -8.502 1.00 94.50 98 VAL A C 1
ATOM 776 O O . VAL A 1 98 ? 14.786 -3.249 -9.187 1.00 94.50 98 VAL A O 1
ATOM 779 N N . ASP A 1 99 ? 15.562 -2.150 -7.389 1.00 94.25 99 ASP A N 1
ATOM 780 C CA . ASP A 1 99 ? 16.206 -3.301 -6.757 1.00 94.25 99 ASP A CA 1
ATOM 781 C C . ASP A 1 99 ? 15.325 -3.776 -5.597 1.00 94.25 99 ASP A C 1
ATOM 783 O O . ASP A 1 99 ? 15.264 -3.176 -4.522 1.00 94.25 99 ASP A O 1
ATOM 787 N N . THR A 1 100 ? 14.564 -4.837 -5.837 1.00 91.12 100 THR A N 1
ATOM 788 C CA . THR A 1 100 ? 13.632 -5.388 -4.848 1.00 91.12 100 THR A CA 1
ATOM 789 C C . THR A 1 100 ? 14.322 -6.246 -3.797 1.00 91.12 100 THR A C 1
ATOM 791 O O . THR A 1 100 ? 13.774 -6.384 -2.708 1.00 91.12 100 THR A O 1
ATOM 794 N N . GLU A 1 101 ? 15.498 -6.799 -4.102 1.00 90.00 101 GLU A N 1
ATOM 795 C CA . GLU A 1 101 ? 16.266 -7.636 -3.174 1.00 90.00 101 GLU A CA 1
ATOM 796 C C . GLU A 1 101 ? 16.920 -6.777 -2.092 1.00 90.00 101 GLU A C 1
ATOM 798 O O . GLU A 1 101 ? 16.808 -7.078 -0.905 1.00 90.00 101 GLU A O 1
ATOM 803 N N . GLN A 1 102 ? 17.519 -5.653 -2.491 1.00 92.00 102 GLN A N 1
ATOM 804 C CA . GLN A 1 102 ? 18.103 -4.675 -1.570 1.00 92.00 102 GLN A CA 1
ATOM 805 C C . GLN A 1 102 ? 17.072 -3.671 -1.035 1.00 92.00 102 GLN A C 1
ATOM 807 O O . GLN A 1 102 ? 17.378 -2.864 -0.158 1.00 92.00 102 GLN A O 1
ATOM 812 N N . GLY A 1 103 ? 15.844 -3.691 -1.563 1.00 89.69 103 GLY A N 1
ATOM 813 C CA . GLY A 1 103 ? 14.794 -2.749 -1.188 1.00 89.69 103 GLY A CA 1
ATOM 814 C C . GLY A 1 103 ? 15.103 -1.306 -1.606 1.00 89.69 103 GLY A C 1
ATOM 815 O O . GLY A 1 103 ? 14.714 -0.364 -0.913 1.00 89.69 103 GLY A O 1
ATOM 816 N N . ILE A 1 104 ? 15.785 -1.103 -2.729 1.00 93.69 104 ILE A N 1
ATOM 817 C CA . ILE A 1 104 ? 16.125 0.222 -3.252 1.00 93.69 104 ILE A CA 1
ATOM 818 C C . ILE A 1 104 ? 15.200 0.537 -4.423 1.00 93.69 104 ILE A C 1
ATOM 820 O O . ILE A 1 104 ? 15.354 0.006 -5.522 1.00 93.69 104 ILE A O 1
ATOM 824 N N . TRP A 1 105 ? 14.241 1.429 -4.183 1.00 95.50 105 TRP A N 1
ATOM 825 C CA . TRP A 1 105 ? 13.347 1.965 -5.207 1.00 95.50 105 TRP A CA 1
ATOM 826 C C . TRP A 1 105 ? 13.599 3.463 -5.326 1.00 95.50 105 TRP A C 1
ATOM 828 O O . TRP A 1 105 ? 13.306 4.214 -4.398 1.00 95.50 105 TRP A O 1
ATOM 838 N N . ASP A 1 106 ? 14.160 3.879 -6.457 1.00 95.25 106 ASP A N 1
ATOM 839 C CA . ASP A 1 106 ? 14.515 5.269 -6.742 1.00 95.25 106 ASP A CA 1
ATOM 840 C C . ASP A 1 106 ? 13.981 5.670 -8.114 1.00 95.25 106 ASP A C 1
ATOM 842 O O . ASP A 1 106 ? 14.131 4.941 -9.099 1.00 95.25 106 ASP A O 1
ATOM 846 N N . GLY A 1 107 ? 13.354 6.837 -8.194 1.00 95.62 107 GLY A N 1
ATOM 847 C CA . GLY A 1 107 ? 12.786 7.320 -9.440 1.00 95.62 107 GLY A CA 1
ATOM 848 C C . GLY A 1 107 ? 11.668 8.328 -9.271 1.00 95.62 107 GLY A C 1
ATOM 849 O O . GLY A 1 107 ? 11.101 8.526 -8.200 1.00 95.62 107 GLY A O 1
ATOM 850 N N . GLU A 1 108 ? 11.329 8.965 -10.379 1.00 95.06 108 GLU A N 1
ATOM 851 C CA . GLU A 1 108 ? 10.342 10.032 -10.420 1.00 95.06 108 GLU A CA 1
ATOM 852 C C . GLU A 1 108 ? 8.964 9.564 -9.941 1.00 95.06 108 GLU A C 1
ATOM 854 O O . GLU A 1 108 ? 8.350 10.218 -9.097 1.00 95.06 108 GLU A O 1
ATOM 859 N N . SER A 1 109 ? 8.504 8.399 -10.405 1.00 94.81 109 SER A N 1
ATOM 860 C CA . SER A 1 109 ? 7.157 7.918 -10.077 1.00 94.81 109 SER A CA 1
ATOM 861 C C . SER A 1 109 ? 6.958 7.660 -8.577 1.00 9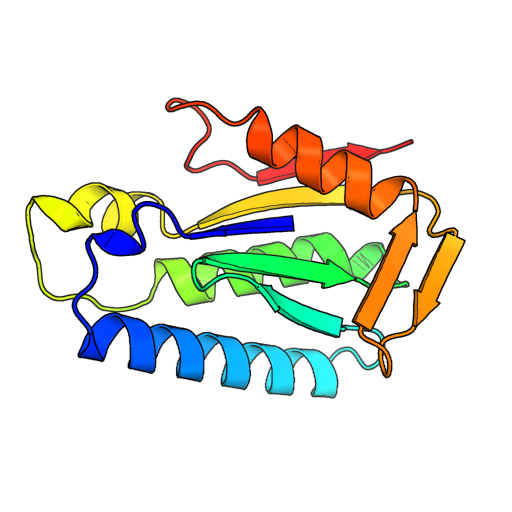4.81 109 SER A C 1
ATOM 863 O O . SER A 1 109 ? 5.922 8.041 -8.017 1.00 94.81 109 SER A O 1
ATOM 865 N N . ILE A 1 110 ? 7.956 7.091 -7.886 1.00 94.38 110 ILE A N 1
ATOM 866 C CA . ILE A 1 110 ? 7.870 6.858 -6.440 1.00 94.38 110 ILE A CA 1
ATOM 867 C C . ILE A 1 110 ? 7.879 8.184 -5.668 1.00 94.38 110 ILE A C 1
ATOM 869 O O . ILE A 1 110 ? 7.0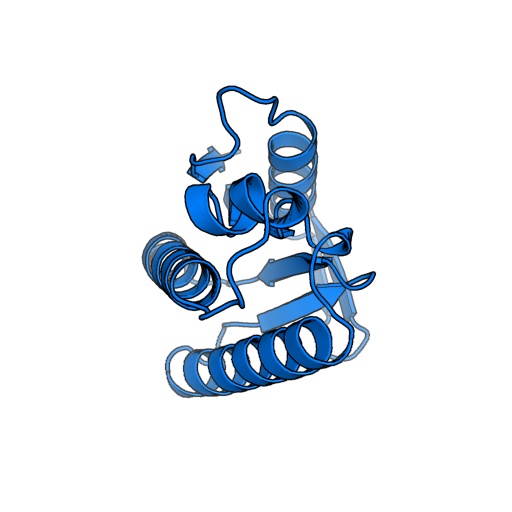28 8.369 -4.791 1.00 94.38 110 ILE A O 1
ATOM 873 N N . TYR A 1 111 ? 8.713 9.154 -6.067 1.00 94.75 111 TYR A N 1
ATOM 874 C CA . TYR A 1 111 ? 8.732 10.493 -5.467 1.00 94.75 111 TYR A CA 1
ATOM 875 C C . TYR A 1 111 ? 7.425 11.259 -5.677 1.00 94.75 111 TYR A C 1
ATOM 877 O O . TYR A 1 111 ? 6.901 11.845 -4.728 1.00 94.75 111 TYR A O 1
ATOM 885 N N . MET A 1 112 ? 6.868 11.239 -6.891 1.00 95.31 112 MET A N 1
ATOM 886 C CA . MET A 1 112 ? 5.586 11.879 -7.199 1.00 95.31 112 MET A CA 1
ATOM 887 C C . MET A 1 112 ? 4.467 11.313 -6.332 1.00 95.31 112 MET A C 1
ATOM 889 O O . MET A 1 112 ? 3.702 12.065 -5.726 1.00 95.31 112 MET A O 1
ATOM 893 N N . SER A 1 113 ? 4.396 9.983 -6.235 1.00 95.19 113 SER A N 1
ATOM 894 C CA . SER A 1 113 ? 3.372 9.328 -5.429 1.00 95.19 113 SER A CA 1
ATOM 895 C C . SER A 1 113 ? 3.548 9.609 -3.931 1.00 95.19 113 SER A C 1
ATOM 897 O O . SER A 1 113 ? 2.556 9.835 -3.241 1.00 95.19 113 SER A O 1
ATOM 899 N N . GLY A 1 114 ? 4.788 9.681 -3.434 1.00 93.94 114 GLY A N 1
ATOM 900 C CA . GLY A 1 114 ? 5.091 10.070 -2.054 1.00 93.94 114 GLY A CA 1
ATOM 901 C C . GLY A 1 114 ? 4.638 11.497 -1.739 1.00 93.94 114 GLY A C 1
ATOM 902 O O . GLY A 1 114 ? 3.839 11.700 -0.828 1.00 93.94 114 GLY A O 1
ATOM 903 N N . ARG A 1 115 ? 5.044 12.479 -2.554 1.00 93.31 115 ARG A N 1
ATOM 904 C CA . ARG A 1 115 ? 4.663 13.893 -2.359 1.00 93.31 115 ARG A CA 1
ATOM 905 C C . ARG A 1 115 ? 3.158 14.119 -2.478 1.00 93.31 115 ARG A C 1
ATOM 907 O O . ARG A 1 115 ? 2.582 14.874 -1.700 1.00 93.31 115 ARG A O 1
ATOM 914 N N . SER A 1 116 ? 2.505 13.461 -3.438 1.00 93.25 116 SER A N 1
ATOM 915 C CA . SER A 1 116 ? 1.051 13.562 -3.598 1.00 93.25 116 SER A CA 1
ATOM 916 C C . SER A 1 116 ? 0.315 13.037 -2.366 1.00 93.25 116 SER A C 1
ATOM 918 O O . SER A 1 116 ? -0.661 13.642 -1.927 1.00 93.25 116 SER A O 1
ATOM 920 N N . LEU A 1 117 ? 0.809 11.947 -1.774 1.00 92.62 117 LEU A N 1
ATOM 921 C CA . LEU A 1 117 ? 0.259 11.380 -0.549 1.00 92.62 117 LEU A CA 1
ATOM 922 C C . LEU A 1 117 ? 0.477 12.291 0.669 1.00 92.62 117 LEU A C 1
ATOM 924 O O . LEU A 1 117 ? -0.452 12.475 1.458 1.00 92.62 117 LEU A O 1
ATOM 928 N N . GLU A 1 118 ? 1.664 12.889 0.804 1.00 89.44 118 GLU A N 1
ATOM 929 C CA . GLU A 1 118 ? 1.976 13.871 1.854 1.00 89.44 118 GLU A CA 1
ATOM 930 C C . GLU A 1 118 ? 1.074 15.109 1.768 1.00 89.44 118 GLU A C 1
ATOM 932 O O . GLU A 1 118 ? 0.578 15.586 2.788 1.00 89.44 118 GLU A O 1
ATOM 937 N N . GLY A 1 119 ? 0.786 15.577 0.550 1.00 86.75 119 GLY A N 1
ATOM 938 C CA . GLY A 1 119 ? -0.119 16.699 0.298 1.00 86.75 119 GLY A CA 1
ATOM 939 C C . GLY A 1 119 ? -1.600 16.416 0.587 1.00 86.75 119 GLY A C 1
ATOM 940 O O . GLY A 1 119 ? -2.414 17.342 0.558 1.00 86.75 119 GLY A O 1
ATOM 941 N N . MET A 1 120 ? -1.994 15.167 0.874 1.00 87.88 120 MET A N 1
ATOM 942 C CA . MET A 1 120 ? -3.391 14.839 1.176 1.00 87.88 120 MET A CA 1
ATOM 943 C C . MET A 1 120 ? -3.810 15.366 2.549 1.00 87.88 120 MET A C 1
ATOM 945 O O . MET A 1 120 ? -3.384 14.869 3.592 1.00 87.88 120 MET A O 1
ATOM 949 N N . ASN A 1 121 ? -4.731 16.325 2.541 1.00 79.62 121 ASN A N 1
ATOM 950 C CA . ASN A 1 121 ? -5.346 16.911 3.729 1.00 79.62 121 ASN A CA 1
ATOM 951 C C . ASN A 1 121 ? -6.655 16.190 4.125 1.00 79.62 121 ASN A C 1
ATOM 953 O O . ASN A 1 121 ? -7.042 15.174 3.545 1.00 79.62 121 ASN A O 1
ATOM 957 N N . ALA A 1 122 ? -7.340 16.699 5.157 1.00 70.12 122 ALA A N 1
ATOM 958 C CA . ALA A 1 122 ? -8.522 16.062 5.748 1.00 70.12 122 ALA A CA 1
ATOM 959 C C . ALA A 1 122 ? -9.665 15.787 4.754 1.00 70.12 122 ALA A C 1
ATOM 961 O O . ALA A 1 122 ? -10.367 14.791 4.922 1.00 70.12 122 ALA A O 1
ATOM 962 N N . LEU A 1 123 ? -9.810 16.619 3.719 1.00 67.50 123 LEU A N 1
ATOM 963 C CA . LEU A 1 123 ? -10.834 16.482 2.679 1.00 67.50 123 LEU A CA 1
ATOM 964 C C . LEU A 1 123 ? -10.566 15.287 1.748 1.00 67.50 123 LEU A C 1
ATOM 966 O O . LEU A 1 123 ? -11.501 14.671 1.246 1.00 67.50 123 LEU A O 1
ATOM 970 N N . ASN A 1 124 ? -9.296 14.902 1.592 1.00 74.31 124 ASN A N 1
ATOM 971 C CA . ASN A 1 124 ? -8.850 13.917 0.603 1.00 74.31 124 ASN A CA 1
ATOM 972 C C . ASN A 1 124 ? -8.439 12.573 1.235 1.00 74.31 124 ASN A C 1
ATOM 974 O O . ASN A 1 124 ? -7.911 11.688 0.563 1.00 74.31 124 ASN A O 1
ATOM 978 N N . LYS A 1 125 ? -8.716 12.361 2.530 1.00 74.38 125 LYS A N 1
ATOM 979 C CA . LYS A 1 125 ? -8.362 11.112 3.240 1.00 74.38 125 LYS A CA 1
ATOM 980 C C . LYS A 1 125 ? -9.012 9.862 2.638 1.00 74.38 125 LYS A C 1
ATOM 982 O O . LYS A 1 125 ? -8.462 8.772 2.751 1.00 74.38 125 LYS A O 1
ATOM 987 N N . GLY A 1 126 ? -10.173 10.013 2.002 1.00 72.19 126 GLY A N 1
ATOM 988 C CA . GLY A 1 126 ? -10.880 8.921 1.332 1.00 72.19 126 GLY A CA 1
ATOM 989 C C . GLY A 1 126 ? -10.494 8.715 -0.133 1.00 72.19 126 GLY A C 1
ATOM 990 O O . GLY A 1 126 ? -10.855 7.685 -0.703 1.00 72.19 126 GLY A O 1
ATOM 991 N N . THR A 1 127 ? -9.764 9.645 -0.749 1.00 80.44 127 THR A N 1
ATOM 992 C CA . THR A 1 127 ? -9.550 9.654 -2.202 1.00 80.44 127 THR A CA 1
ATOM 993 C C . THR A 1 127 ? -8.370 8.782 -2.628 1.00 80.44 127 THR A C 1
ATOM 995 O O . THR A 1 127 ? -7.597 8.285 -1.804 1.00 80.44 127 THR A O 1
ATOM 998 N N . LEU A 1 128 ? -8.260 8.570 -3.936 1.00 88.19 128 LEU A N 1
ATOM 999 C CA . LEU A 1 128 ? -7.081 8.021 -4.584 1.00 88.19 128 LEU A CA 1
ATOM 1000 C C . LEU A 1 128 ? -6.576 9.071 -5.575 1.00 88.19 128 LEU A C 1
ATOM 1002 O O . LEU A 1 128 ? -7.348 9.530 -6.413 1.00 88.19 128 LEU A O 1
ATOM 1006 N N . SER A 1 129 ? -5.310 9.461 -5.451 1.00 91.75 129 SER A N 1
ATOM 1007 C CA . SER A 1 129 ? -4.670 10.414 -6.363 1.00 91.75 129 SER A CA 1
ATOM 1008 C C . SER A 1 129 ? -3.880 9.673 -7.434 1.00 91.75 129 SER A C 1
ATOM 1010 O O . SER A 1 129 ? -3.255 8.652 -7.142 1.00 91.75 129 SER A O 1
ATOM 1012 N N . VAL A 1 130 ? -3.897 10.186 -8.661 1.00 92.50 130 VAL A N 1
ATOM 1013 C CA . VAL A 1 130 ? -3.066 9.696 -9.763 1.00 92.50 130 VAL A CA 1
ATOM 1014 C C . VAL A 1 130 ? -2.260 10.871 -10.295 1.00 92.50 130 VAL A C 1
ATOM 1016 O O . VAL A 1 130 ? -2.819 11.919 -10.608 1.00 92.50 130 VAL A O 1
ATOM 1019 N N . CYS A 1 131 ? -0.948 10.693 -10.378 1.00 91.38 131 CYS A N 1
ATOM 1020 C CA . CYS A 1 131 ? -0.010 11.678 -10.895 1.00 91.38 131 CYS A CA 1
ATOM 1021 C C . CYS A 1 131 ? 0.807 11.037 -12.018 1.00 91.38 131 CYS A C 1
ATOM 1023 O O . CYS A 1 131 ? 1.262 9.902 -11.877 1.00 91.38 131 CYS A O 1
ATOM 1025 N N . THR A 1 132 ? 1.005 11.770 -13.108 1.00 89.75 132 THR A N 1
ATOM 1026 C CA . THR A 1 132 ? 1.749 11.324 -14.293 1.00 89.75 132 THR A CA 1
ATOM 1027 C C . THR A 1 132 ? 2.827 12.349 -14.636 1.00 89.75 132 THR A C 1
ATOM 1029 O O . THR A 1 132 ? 2.561 13.544 -14.485 1.00 89.75 132 THR A O 1
ATOM 1032 N N . SER A 1 133 ? 4.000 11.894 -15.076 1.00 78.56 133 SER A N 1
ATOM 1033 C CA . SER A 1 133 ? 5.043 12.725 -15.702 1.00 78.56 133 SER A CA 1
ATOM 1034 C C . SER A 1 133 ? 5.078 12.475 -17.203 1.00 78.56 133 SER A C 1
ATOM 1036 O O . SER A 1 133 ? 4.943 11.283 -17.574 1.00 78.56 133 SER A O 1
#

Foldseek 3Di:
DKFFWLLVLADPVLLVVLVVLLVVLQVVCCVVAVQWDKDDDPSTDIDIDGDPPVCVVVSVVVSQVSQQPRDGDDDPSCVRCVVARMEFEFFADDWPDDDVPVPDTHDDGRVVRVVVRVPDDPVRSNDYHYHYD

Radius of gyration: 14.49 Å; chains: 1; bounding box: 34×32×36 Å

Secondary structure (DSSP, 8-state):
-EEETTGGGS-HHHHHHHHHHHHHHHHHHHHH-TT-EEEEETTTEEEEE-S-HHHHHHHHHHHHHHHHT------GGGHHHHHHSEEEEEEES--SEEETTTTEEESHHHHHHHHHHHT--GGGTT-EEEEE-

Sequence (133 aa):
SADIVSSTSLSVDETIRLKQRIEALFALLKTKYPDFYGRQIKGDYIECVMQNVSNVFRIALVIKSCIKSFPITENRKAKSFQTYGIRMAIGIGNMRIVDTEQGIWDGESIYMSGRSLEGMNALNKGTLSVCTS

pLDDT: mean 91.82, std 6.07, range [67.5, 98.12]